Protein AF-A0A1Z5TMV4-F1 (afdb_monomer_lite)

Secondary structure (DSSP, 8-state):
-PPPPPP--EEEEE---TTTHHHHHHHHHHTTTT---STT---S-------EEEE---TT---SSS-TTS-EEEES--SSSSPPEEEEEPP--

pLDDT: mean 80.44, std 13.79, range [39.59, 96.25]

Foldseek 3Di:
DDDDPDPWDKDKDWFADPVCVVVVLVVCQVVVPQFDPDDPGTGSHDDDDKDKDWDAADPPADFPDDDHRDIDIDGRHDRHPDTDMDMGTDPDD

Structure (mmCIF, N/CA/C/O backbone):
data_AF-A0A1Z5TMV4-F1
#
_entry.id   AF-A0A1Z5TMV4-F1
#
loop_
_atom_site.group_PDB
_atom_site.id
_atom_site.type_symbol
_atom_site.label_atom_id
_atom_site.label_alt_id
_atom_site.label_comp_id
_atom_site.label_asym_id
_atom_site.label_entity_id
_atom_site.label_seq_id
_atom_site.pdbx_PDB_ins_code
_atom_site.Cartn_x
_atom_site.Cartn_y
_atom_site.Cartn_z
_atom_site.occupancy
_atom_site.B_iso_or_equiv
_atom_site.auth_seq_id
_atom_site.auth_comp_id
_atom_site.auth_asym_id
_atom_site.auth_atom_id
_atom_site.pdbx_PDB_model_num
ATOM 1 N N . MET A 1 1 ? -25.873 -5.840 31.453 1.00 39.59 1 MET A N 1
ATOM 2 C CA . MET A 1 1 ? -25.139 -4.795 30.708 1.00 39.59 1 MET A CA 1
ATOM 3 C C . MET A 1 1 ? -24.928 -5.309 29.299 1.00 39.59 1 MET A C 1
ATOM 5 O O . MET A 1 1 ? -24.366 -6.386 29.158 1.00 39.59 1 MET A O 1
ATOM 9 N N . ALA A 1 2 ? -25.452 -4.619 28.287 1.00 43.59 2 ALA A N 1
ATOM 10 C CA . ALA A 1 2 ? -25.165 -4.965 26.900 1.00 43.59 2 ALA A CA 1
ATOM 11 C C . ALA A 1 2 ? -23.690 -4.642 26.634 1.00 43.59 2 ALA A C 1
ATOM 13 O O . ALA A 1 2 ? -23.272 -3.503 26.835 1.00 43.59 2 ALA A O 1
ATOM 14 N N . MET A 1 3 ? -22.902 -5.646 26.249 1.00 44.19 3 MET A N 1
ATOM 15 C CA . MET A 1 3 ? -21.584 -5.407 25.666 1.00 44.19 3 MET A CA 1
ATOM 16 C C . MET A 1 3 ? -21.799 -4.515 24.445 1.00 44.19 3 MET A C 1
ATOM 18 O O . MET A 1 3 ? -22.533 -4.900 23.534 1.00 44.19 3 MET A O 1
ATOM 22 N N . ALA A 1 4 ? -21.206 -3.322 24.442 1.00 55.19 4 ALA A N 1
ATOM 23 C CA . ALA A 1 4 ? -21.098 -2.545 23.220 1.00 55.19 4 ALA A CA 1
ATOM 24 C C . ALA A 1 4 ? -20.428 -3.449 22.178 1.00 55.19 4 ALA A C 1
ATOM 26 O O . ALA A 1 4 ? -19.365 -4.013 22.448 1.00 55.19 4 ALA A O 1
ATOM 27 N N . SER A 1 5 ? -21.066 -3.646 21.023 1.00 58.09 5 SER A N 1
ATOM 28 C CA . SER A 1 5 ? -20.401 -4.298 19.902 1.00 58.09 5 SER A CA 1
ATOM 29 C C . SER A 1 5 ? -19.141 -3.493 19.621 1.00 58.09 5 SER A C 1
ATOM 31 O O . SER A 1 5 ? -19.245 -2.307 19.303 1.00 58.09 5 SER A O 1
ATOM 33 N N . GLN A 1 6 ? -17.964 -4.097 19.777 1.00 64.19 6 GLN A N 1
ATOM 34 C CA . GLN A 1 6 ? -16.752 -3.453 19.296 1.00 64.19 6 GLN A CA 1
ATOM 35 C C . GLN A 1 6 ? -16.956 -3.138 17.816 1.00 64.19 6 GLN A C 1
ATOM 37 O O . GLN A 1 6 ? -17.323 -4.029 17.045 1.00 64.19 6 GLN A O 1
ATOM 42 N N . GLU A 1 7 ? -16.785 -1.875 17.425 1.00 73.06 7 GLU A N 1
ATOM 43 C CA . GLU A 1 7 ? -16.859 -1.521 16.013 1.00 73.06 7 GLU A CA 1
ATOM 44 C C . GLU A 1 7 ? -15.817 -2.337 15.255 1.00 73.06 7 GLU A C 1
ATOM 46 O O . GLU A 1 7 ? -14.627 -2.323 15.582 1.00 73.06 7 GLU A O 1
ATOM 51 N N . GLN A 1 8 ? -16.274 -3.080 14.251 1.00 83.69 8 GLN A N 1
ATOM 52 C CA . GLN A 1 8 ? -15.395 -3.915 13.456 1.00 83.69 8 GLN A CA 1
ATOM 53 C C . GLN A 1 8 ? -14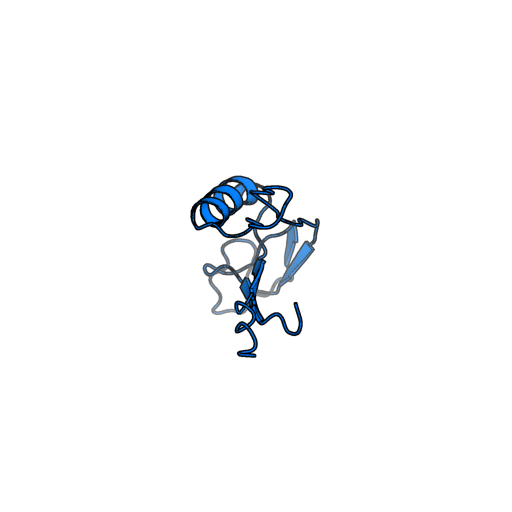.428 -3.024 12.672 1.00 83.69 8 GLN A C 1
ATOM 55 O O . GLN A 1 8 ? -14.824 -2.344 11.728 1.00 83.69 8 GLN A O 1
ATOM 60 N N . ARG A 1 9 ? -13.144 -3.062 13.035 1.00 86.75 9 ARG A N 1
ATOM 61 C CA . ARG A 1 9 ? -12.087 -2.333 12.327 1.00 86.75 9 ARG A CA 1
ATOM 62 C C . ARG A 1 9 ? -11.377 -3.227 11.319 1.00 86.75 9 ARG A C 1
ATOM 64 O O . ARG A 1 9 ? -11.310 -4.449 11.480 1.00 86.75 9 ARG A O 1
ATOM 71 N N . TYR A 1 10 ? -10.818 -2.584 10.301 1.00 92.25 10 TYR A N 1
ATOM 72 C CA . TYR A 1 10 ? -9.992 -3.211 9.279 1.00 92.25 10 TYR A CA 1
ATOM 73 C C . TYR A 1 10 ? -8.712 -2.406 9.071 1.00 92.25 10 TYR A C 1
ATOM 75 O O . TYR A 1 10 ? -8.696 -1.187 9.252 1.00 92.25 10 TYR A O 1
ATOM 83 N N . LYS A 1 11 ? -7.646 -3.087 8.655 1.00 93.06 11 LYS A N 1
ATOM 84 C CA . LYS A 1 11 ? -6.405 -2.464 8.204 1.00 93.06 11 LYS A CA 1
ATOM 85 C C . LYS A 1 11 ? -6.274 -2.642 6.698 1.00 93.06 11 LYS A C 1
ATOM 87 O O . LYS A 1 11 ? -6.163 -3.768 6.221 1.00 93.06 11 LYS A O 1
ATOM 92 N N . LEU A 1 12 ? -6.264 -1.522 5.983 1.00 94.06 12 LEU A N 1
ATOM 93 C CA . LEU A 1 12 ? -5.935 -1.464 4.564 1.00 94.06 12 LEU A CA 1
ATOM 94 C C . LEU A 1 12 ? -4.414 -1.380 4.405 1.00 94.06 12 LEU A C 1
ATOM 96 O O . LEU A 1 12 ? -3.776 -0.481 4.958 1.00 94.06 12 LEU A O 1
ATOM 100 N N . ILE A 1 13 ? -3.842 -2.306 3.645 1.00 92.81 13 ILE A N 1
ATOM 101 C CA . ILE A 1 13 ? -2.435 -2.299 3.244 1.00 92.81 13 ILE A CA 1
ATOM 102 C C . ILE A 1 13 ? -2.402 -2.279 1.723 1.00 92.81 13 ILE A C 1
ATOM 104 O O . ILE A 1 13 ? -3.104 -3.049 1.083 1.00 92.81 13 ILE A O 1
ATOM 108 N N . PHE A 1 14 ? -1.607 -1.389 1.141 1.00 89.00 14 PHE A N 1
ATOM 109 C CA . PHE A 1 14 ? -1.453 -1.290 -0.306 1.00 89.00 14 PHE A CA 1
ATOM 110 C C . PHE A 1 14 ? -0.020 -0.912 -0.661 1.00 89.00 14 PHE A C 1
ATOM 112 O O . PHE A 1 14 ? 0.707 -0.314 0.141 1.00 89.00 14 PHE A O 1
ATOM 119 N N . THR A 1 15 ? 0.372 -1.232 -1.889 1.00 85.31 15 THR A N 1
ATOM 120 C CA . THR A 1 15 ? 1.662 -0.840 -2.463 1.00 85.31 15 THR A CA 1
ATOM 121 C C . THR A 1 15 ? 1.439 0.040 -3.681 1.00 85.31 15 THR A C 1
ATOM 123 O O . THR A 1 15 ? 0.554 -0.233 -4.486 1.00 85.31 15 THR A O 1
ATOM 126 N N . THR A 1 16 ? 2.233 1.097 -3.830 1.00 82.38 16 THR A N 1
ATOM 127 C CA . THR A 1 16 ? 2.109 2.034 -4.950 1.00 82.38 16 THR A CA 1
ATOM 128 C C . THR A 1 16 ? 3.441 2.712 -5.254 1.00 82.38 16 THR A C 1
ATOM 130 O O . THR A 1 16 ? 4.197 2.987 -4.309 1.00 82.38 16 THR A O 1
ATOM 133 N N . PRO A 1 17 ? 3.713 3.065 -6.529 1.00 80.19 17 PRO A N 1
ATOM 134 C CA . PRO A 1 17 ? 4.851 3.899 -6.877 1.00 80.19 17 PRO A CA 1
ATOM 135 C C . PRO A 1 17 ? 4.888 5.176 -6.026 1.00 80.19 17 PRO A C 1
ATOM 137 O O . PRO A 1 17 ? 3.823 5.737 -5.725 1.00 80.19 17 PRO A O 1
ATOM 140 N N . PRO A 1 18 ? 6.082 5.670 -5.641 1.00 82.44 18 PRO A N 1
ATOM 141 C CA . PRO A 1 18 ? 6.209 6.847 -4.784 1.00 82.44 18 PRO A CA 1
ATOM 142 C C . PRO A 1 18 ? 5.486 8.085 -5.327 1.00 82.44 18 PRO A C 1
ATOM 144 O O . PRO A 1 18 ? 4.970 8.877 -4.544 1.00 82.44 18 PRO A O 1
ATOM 147 N N . GLN A 1 19 ? 5.421 8.224 -6.653 1.00 84.44 19 GLN A N 1
ATOM 148 C CA . GLN A 1 19 ? 4.808 9.356 -7.349 1.00 84.44 19 GLN A CA 1
ATOM 149 C C . GLN A 1 19 ? 3.292 9.429 -7.119 1.00 84.44 19 GLN A C 1
ATOM 151 O O . GLN A 1 19 ? 2.743 10.521 -7.016 1.00 84.44 19 GLN A O 1
ATOM 156 N N . ASN A 1 20 ? 2.628 8.278 -6.980 1.00 86.00 20 ASN A N 1
ATOM 157 C CA . ASN A 1 20 ? 1.173 8.193 -6.811 1.00 86.00 20 ASN A CA 1
ATOM 158 C C . ASN A 1 20 ? 0.745 8.225 -5.335 1.00 86.00 20 ASN A C 1
ATOM 160 O O . ASN A 1 20 ? -0.432 8.419 -5.027 1.00 86.00 20 ASN A O 1
ATOM 164 N N . LEU A 1 21 ? 1.693 8.030 -4.408 1.00 88.25 21 LEU A N 1
ATOM 165 C CA . LEU A 1 21 ? 1.420 7.927 -2.975 1.00 88.25 21 LEU A CA 1
ATOM 166 C C . LEU A 1 21 ? 0.642 9.131 -2.404 1.00 88.25 21 LEU A C 1
ATOM 168 O O . LEU A 1 21 ? -0.294 8.880 -1.642 1.00 88.25 21 LEU A O 1
ATOM 172 N N . PRO A 1 22 ? 0.965 10.403 -2.731 1.00 93.00 22 PRO A N 1
ATOM 173 C CA . PRO A 1 22 ? 0.218 11.545 -2.202 1.00 93.00 22 PRO A CA 1
ATOM 174 C C . PRO A 1 22 ? -1.259 11.513 -2.608 1.00 93.00 22 PRO A C 1
ATOM 176 O O . PRO A 1 22 ? -2.131 11.603 -1.749 1.00 93.00 22 PRO A O 1
ATOM 179 N N . THR A 1 23 ? -1.542 11.289 -3.895 1.00 92.81 23 THR A N 1
ATOM 180 C CA . THR A 1 23 ? -2.906 11.247 -4.440 1.00 92.81 23 THR A CA 1
ATOM 181 C C . THR A 1 23 ? -3.739 10.133 -3.813 1.00 92.81 23 THR A C 1
ATOM 183 O O . THR A 1 23 ? -4.889 10.355 -3.436 1.00 92.81 23 THR A O 1
ATOM 186 N N . ILE A 1 24 ? -3.154 8.942 -3.649 1.00 92.00 24 ILE A N 1
ATOM 187 C CA . ILE A 1 24 ? -3.850 7.801 -3.042 1.00 92.00 24 ILE A CA 1
ATOM 188 C C . ILE A 1 24 ? -4.154 8.072 -1.566 1.00 92.00 24 ILE A C 1
ATOM 190 O O . ILE A 1 24 ? -5.267 7.803 -1.122 1.00 92.00 24 ILE A O 1
ATOM 194 N N . LYS A 1 25 ? -3.210 8.646 -0.805 1.00 94.50 25 LYS A N 1
ATOM 195 C CA . LYS A 1 25 ? -3.443 9.007 0.603 1.00 94.50 25 LYS A CA 1
ATOM 196 C C . LYS A 1 25 ? -4.608 9.978 0.752 1.00 94.50 25 LYS A C 1
ATOM 198 O O . LYS A 1 25 ? -5.506 9.709 1.541 1.00 94.50 25 LYS A O 1
ATOM 203 N N . THR A 1 26 ? -4.629 11.047 -0.045 1.00 96.25 26 THR A N 1
ATOM 204 C CA . THR A 1 26 ? -5.733 12.015 -0.041 1.00 96.25 26 THR A CA 1
ATOM 205 C C . THR A 1 26 ? -7.076 11.335 -0.307 1.00 96.25 26 THR A C 1
ATOM 207 O O . THR A 1 26 ? -8.034 11.571 0.426 1.00 96.25 26 THR A O 1
ATOM 210 N N . ALA A 1 27 ? -7.144 10.449 -1.306 1.00 95.56 27 ALA A N 1
ATOM 211 C CA . ALA A 1 27 ? -8.368 9.714 -1.618 1.00 95.56 27 ALA A CA 1
ATOM 212 C C . ALA A 1 27 ? -8.808 8.795 -0.466 1.00 95.56 27 ALA A C 1
ATOM 214 O O . ALA A 1 27 ? -9.981 8.791 -0.104 1.00 95.56 27 ALA A O 1
ATOM 215 N N . VAL A 1 28 ? -7.876 8.056 0.146 1.00 94.94 28 VAL A N 1
ATOM 216 C CA . VAL A 1 28 ? -8.165 7.171 1.285 1.00 94.94 28 VAL A CA 1
ATOM 217 C C . VAL A 1 28 ? -8.682 7.974 2.480 1.00 94.94 28 VAL A C 1
ATOM 219 O O . VAL A 1 28 ? -9.701 7.607 3.060 1.00 94.94 28 VAL A O 1
ATOM 222 N N . PHE A 1 29 ? -8.046 9.092 2.826 1.00 95.62 29 PHE A N 1
ATOM 223 C CA . PHE A 1 29 ? -8.462 9.907 3.970 1.00 95.62 29 PHE A CA 1
ATOM 224 C C . PHE A 1 29 ? -9.806 10.603 3.761 1.00 95.62 29 PHE A C 1
ATOM 226 O O . PHE A 1 29 ? -10.586 10.708 4.705 1.00 95.62 29 PHE A O 1
ATOM 233 N N . ALA A 1 30 ? -10.138 10.986 2.524 1.00 95.88 30 ALA A N 1
ATOM 234 C CA . ALA A 1 30 ? -11.449 11.542 2.193 1.00 95.88 30 ALA A CA 1
ATOM 235 C C . ALA A 1 30 ? -12.613 10.571 2.487 1.00 95.88 30 ALA A C 1
ATOM 237 O O . ALA A 1 30 ? -13.743 11.013 2.680 1.00 95.88 30 ALA A O 1
ATOM 238 N N . THR A 1 31 ? -12.350 9.259 2.571 1.00 94.12 31 THR A N 1
ATOM 239 C CA . THR A 1 31 ? -13.354 8.254 2.978 1.00 94.12 31 THR A CA 1
ATOM 240 C C . THR A 1 31 ? -13.580 8.180 4.494 1.00 94.12 31 THR A C 1
ATOM 242 O O . THR A 1 31 ? -14.462 7.456 4.948 1.00 94.12 31 THR A O 1
ATOM 245 N N . GLY A 1 32 ? -12.773 8.892 5.288 1.00 91.50 32 GLY A N 1
ATOM 246 C CA . GLY A 1 32 ? -12.753 8.814 6.752 1.00 91.50 32 GLY A CA 1
ATOM 247 C C . GLY A 1 32 ? -11.756 7.792 7.312 1.00 91.50 32 GLY A C 1
ATOM 248 O O . GLY A 1 32 ? -11.475 7.810 8.514 1.00 91.50 32 GLY A O 1
ATOM 249 N N . ALA A 1 33 ? -11.166 6.935 6.471 1.00 92.50 33 ALA A N 1
ATOM 250 C CA . ALA A 1 33 ? -10.107 6.022 6.893 1.00 92.50 33 ALA A CA 1
ATOM 251 C C . ALA A 1 33 ? -8.905 6.787 7.479 1.00 92.50 33 ALA A C 1
ATOM 253 O O . ALA A 1 33 ? -8.581 7.893 7.054 1.00 92.50 33 ALA A O 1
ATOM 254 N N . GLY A 1 34 ? -8.233 6.203 8.474 1.00 90.88 34 GLY A N 1
ATOM 255 C CA . GLY A 1 34 ? -7.142 6.881 9.186 1.00 90.88 34 GLY A CA 1
ATOM 256 C C . GLY A 1 34 ? -7.611 7.928 10.203 1.00 90.88 34 GLY A C 1
ATOM 257 O O . GLY A 1 34 ? -6.779 8.642 10.757 1.00 90.88 34 GLY A O 1
ATOM 258 N N . SER A 1 35 ? -8.913 8.012 10.480 1.00 90.56 35 SER A N 1
ATOM 259 C CA . SER A 1 35 ? -9.447 8.812 11.585 1.00 90.56 35 SER A CA 1
ATOM 260 C C . SER A 1 35 ? -9.637 7.951 12.831 1.00 90.56 35 SER A C 1
ATOM 262 O O . SER A 1 35 ? -10.207 6.861 12.761 1.00 90.56 35 SER A O 1
ATOM 264 N N . TYR A 1 36 ? -9.181 8.443 13.982 1.00 82.12 36 TYR A N 1
ATOM 265 C CA . TYR A 1 36 ? -9.435 7.823 15.280 1.00 82.12 36 TYR A CA 1
ATOM 266 C C . TYR A 1 36 ? -10.357 8.731 16.111 1.00 82.12 36 TYR A C 1
ATOM 268 O O . TYR A 1 36 ? -9.909 9.786 16.563 1.00 82.12 36 TYR A O 1
ATOM 276 N N . PRO A 1 37 ? -11.625 8.340 16.352 1.00 69.88 37 PRO A N 1
ATOM 277 C CA . PRO A 1 37 ? -12.623 9.193 17.008 1.00 69.88 37 PRO A CA 1
ATOM 278 C C . PRO A 1 37 ? -12.446 9.327 18.534 1.00 69.88 37 PRO A C 1
ATOM 280 O O . PRO A 1 37 ? -13.300 9.902 19.204 1.00 69.88 37 PRO A O 1
ATOM 283 N N . GLY A 1 38 ? -11.369 8.784 19.113 1.00 72.75 38 GLY A N 1
ATOM 284 C CA . GLY A 1 38 ? -11.103 8.888 20.549 1.00 72.75 38 GLY A CA 1
ATOM 285 C C . GLY A 1 38 ? -10.569 10.261 20.990 1.00 72.75 38 GLY A C 1
ATOM 286 O O . GLY A 1 38 ? -10.322 11.138 20.155 1.00 72.75 38 GLY A O 1
ATOM 287 N N . PRO A 1 39 ? -10.356 10.455 22.308 1.00 63.78 39 PRO A N 1
ATOM 288 C CA . PRO A 1 39 ? -9.809 11.691 22.866 1.00 63.78 39 PRO A CA 1
ATOM 289 C C . PRO A 1 39 ? -8.407 11.931 22.291 1.00 63.78 39 PRO A C 1
ATOM 291 O O . PRO A 1 39 ? -7.442 11.279 22.675 1.00 63.78 39 PRO A O 1
ATOM 294 N N . GLY A 1 40 ? -8.318 12.810 21.297 1.00 72.94 40 GLY A N 1
ATOM 295 C CA . GLY A 1 40 ? -7.100 13.052 20.523 1.00 72.94 40 GLY A CA 1
ATOM 296 C C . GLY A 1 40 ? -7.379 13.575 19.117 1.00 72.94 40 GLY A C 1
ATOM 297 O O . GLY A 1 40 ? -6.597 14.372 18.615 1.00 72.94 40 GLY A O 1
ATOM 298 N N . GLY A 1 41 ? -8.507 13.189 18.503 1.00 84.44 41 GLY A N 1
ATOM 299 C CA . GLY A 1 41 ? -8.944 13.761 17.221 1.00 84.44 41 GLY A CA 1
ATOM 300 C C . GLY A 1 41 ? -7.961 13.547 16.064 1.00 84.44 41 GLY A C 1
ATOM 301 O O . GLY A 1 41 ? -7.880 14.380 15.164 1.00 84.44 41 GLY A O 1
ATOM 302 N N . TYR A 1 42 ? -7.188 12.457 16.095 1.00 88.94 42 TYR A N 1
ATOM 303 C CA . TYR A 1 42 ? -6.230 12.149 15.038 1.00 88.94 42 TYR A CA 1
ATOM 304 C C . TYR A 1 42 ? -6.958 11.860 13.726 1.00 88.94 42 TYR A C 1
ATOM 306 O O . TYR A 1 42 ? -7.877 11.040 13.673 1.00 88.94 42 TYR A O 1
ATOM 314 N N . THR A 1 43 ? -6.496 12.511 12.668 1.00 92.38 43 THR A N 1
ATOM 315 C CA . THR A 1 43 ? -6.949 12.326 11.291 1.00 92.38 43 THR A CA 1
ATOM 316 C C . THR A 1 43 ? -5.744 12.011 10.414 1.00 92.38 43 THR A C 1
ATOM 318 O O . THR A 1 43 ? -4.601 12.230 10.820 1.00 92.38 43 THR A O 1
ATOM 321 N N . GLU A 1 44 ? -5.995 11.442 9.235 1.00 93.81 44 GLU A N 1
ATOM 322 C CA . GLU A 1 44 ? -4.949 11.149 8.245 1.00 93.81 44 GLU A CA 1
ATOM 323 C C . GLU A 1 44 ? -3.837 10.205 8.758 1.00 93.81 44 GLU A C 1
ATOM 325 O O . GLU A 1 44 ? -2.685 10.240 8.311 1.00 93.81 44 GLU A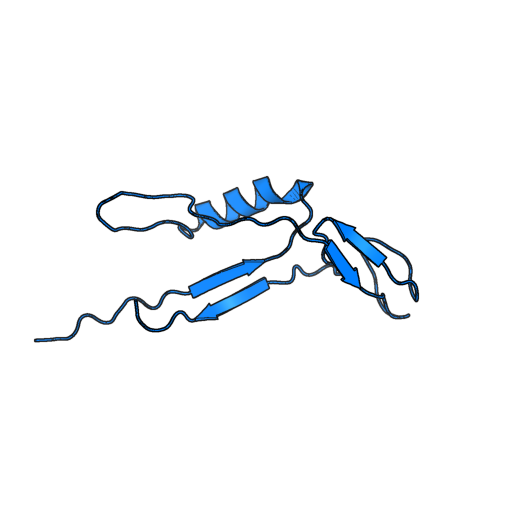 O 1
ATOM 330 N N . VAL A 1 45 ? -4.173 9.310 9.697 1.00 93.75 45 VAL A N 1
ATOM 331 C CA . VAL A 1 45 ? -3.229 8.339 10.260 1.00 93.75 45 VAL A CA 1
ATOM 332 C C . VAL A 1 45 ? -2.903 7.268 9.221 1.00 93.75 45 VAL A C 1
ATOM 334 O O . VAL A 1 45 ? -3.750 6.470 8.816 1.00 93.75 45 VAL A O 1
ATOM 337 N N . CYS A 1 46 ? -1.635 7.212 8.818 1.00 94.00 46 CYS A N 1
ATOM 338 C CA . CYS A 1 46 ? -1.111 6.213 7.895 1.00 94.00 46 CYS A CA 1
ATOM 339 C C . CYS A 1 46 ? 0.353 5.912 8.220 1.00 94.00 46 CYS A C 1
ATOM 341 O O . CYS A 1 46 ? 1.161 6.821 8.408 1.00 94.00 46 CYS A O 1
ATOM 343 N N . PHE A 1 47 ? 0.711 4.629 8.221 1.00 93.69 47 PHE A N 1
ATOM 344 C CA . PHE A 1 47 ? 2.104 4.196 8.251 1.00 93.69 47 PHE A CA 1
ATOM 345 C C . PHE A 1 47 ? 2.603 3.947 6.825 1.00 93.69 47 PHE A C 1
ATOM 347 O O . PHE A 1 47 ? 1.903 3.355 6.006 1.00 93.69 47 PHE A O 1
ATOM 354 N N . THR A 1 48 ? 3.815 4.395 6.505 1.00 91.56 48 THR A N 1
ATOM 355 C CA . THR A 1 48 ? 4.421 4.220 5.178 1.00 91.56 48 THR A CA 1
ATOM 356 C C . THR A 1 48 ? 5.853 3.731 5.329 1.00 91.56 48 THR A C 1
ATOM 358 O O . THR A 1 48 ? 6.628 4.330 6.067 1.00 91.56 48 THR A O 1
ATOM 361 N N . MET A 1 49 ? 6.221 2.693 4.579 1.00 88.94 49 MET A N 1
ATOM 362 C CA . MET A 1 49 ? 7.568 2.120 4.579 1.00 88.94 49 MET A CA 1
ATOM 363 C C . MET A 1 49 ? 8.129 2.048 3.147 1.00 88.94 49 MET A C 1
ATOM 365 O O . MET A 1 49 ? 7.377 1.720 2.225 1.00 88.94 49 MET A O 1
ATOM 369 N N . PRO A 1 50 ? 9.418 2.373 2.913 1.00 82.88 50 PRO A N 1
ATOM 370 C CA . PRO A 1 50 ? 10.078 2.069 1.647 1.00 82.88 50 PRO A CA 1
ATOM 371 C C . PRO A 1 50 ? 10.219 0.559 1.432 1.00 82.88 50 PRO A C 1
ATOM 373 O O . PRO A 1 50 ? 10.496 -0.177 2.371 1.00 82.88 50 PRO A O 1
ATOM 376 N N . GLY A 1 51 ? 10.080 0.112 0.185 1.00 80.25 51 GLY A N 1
ATOM 377 C CA . GLY A 1 51 ? 10.288 -1.279 -0.205 1.00 80.25 51 GLY A CA 1
ATOM 378 C C . GLY A 1 51 ? 10.528 -1.414 -1.707 1.00 80.25 51 GLY A C 1
ATOM 379 O O . GLY A 1 51 ? 10.213 -0.501 -2.479 1.00 80.25 51 GLY A O 1
ATOM 380 N N . VAL A 1 52 ? 11.094 -2.552 -2.102 1.00 80.69 52 VAL A N 1
ATOM 381 C CA . VAL A 1 52 ? 11.291 -2.947 -3.501 1.00 80.69 52 VAL A CA 1
ATOM 382 C C . VAL A 1 52 ? 10.333 -4.095 -3.794 1.00 80.69 52 VAL A C 1
ATOM 384 O O . VAL A 1 52 ? 10.309 -5.083 -3.063 1.00 80.69 52 VAL A O 1
ATOM 387 N N . GLY A 1 53 ? 9.509 -3.931 -4.827 1.00 80.06 53 GLY A N 1
ATOM 388 C CA . GLY A 1 53 ? 8.692 -5.009 -5.370 1.00 80.06 53 GLY A CA 1
ATOM 389 C C . GLY A 1 53 ? 9.493 -5.770 -6.418 1.00 80.06 53 GLY A C 1
ATOM 390 O O . GLY A 1 53 ? 10.196 -5.149 -7.212 1.00 80.06 53 GLY A O 1
ATOM 391 N N . GLN A 1 54 ? 9.377 -7.096 -6.427 1.00 82.75 54 GLN A N 1
ATOM 392 C CA . GLN A 1 54 ? 10.008 -7.954 -7.424 1.00 82.75 54 GLN A CA 1
ATOM 393 C C . GLN A 1 54 ? 8.940 -8.775 -8.137 1.00 82.75 54 GLN A C 1
ATOM 395 O O . GLN A 1 54 ? 8.076 -9.374 -7.494 1.00 82.75 54 GLN A O 1
ATOM 400 N N . PHE A 1 55 ? 9.026 -8.853 -9.460 1.00 83.06 55 PHE A N 1
ATOM 401 C CA . PHE A 1 55 ? 8.150 -9.707 -10.252 1.00 83.06 55 PHE A CA 1
ATOM 402 C C . PHE A 1 55 ? 8.830 -10.187 -11.529 1.00 83.06 55 PHE A C 1
ATOM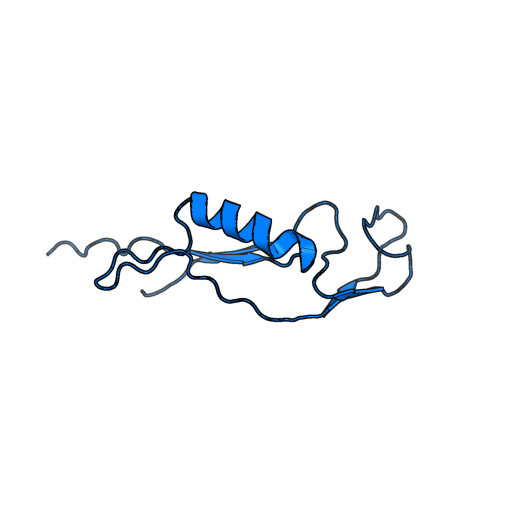 404 O O . PHE A 1 55 ? 9.857 -9.667 -11.950 1.00 83.06 55 PHE A O 1
ATOM 411 N N . ARG A 1 56 ? 8.239 -11.198 -12.164 1.00 86.81 56 ARG A N 1
ATOM 412 C CA . ARG A 1 56 ? 8.643 -11.672 -13.488 1.00 86.81 56 ARG A CA 1
ATOM 413 C C . ARG A 1 56 ? 7.394 -11.803 -14.352 1.00 86.81 56 ARG A C 1
ATOM 415 O O . ARG A 1 56 ? 6.621 -12.733 -14.114 1.00 86.81 56 ARG A O 1
ATOM 422 N N . PRO A 1 57 ? 7.150 -10.900 -15.318 1.00 85.81 57 PRO A N 1
ATOM 423 C CA . PRO A 1 57 ? 5.950 -10.975 -16.136 1.00 85.81 57 PRO A CA 1
ATOM 424 C C . PRO A 1 57 ? 5.977 -12.243 -16.992 1.00 85.81 57 PRO A C 1
ATOM 426 O O . PRO A 1 57 ? 6.971 -12.537 -17.657 1.00 85.81 57 PRO A O 1
ATOM 429 N N . GLY A 1 58 ? 4.882 -13.002 -16.985 1.00 86.19 58 GLY A N 1
ATOM 430 C CA . GLY A 1 58 ? 4.710 -14.139 -17.888 1.00 86.19 58 GLY A CA 1
ATOM 431 C C . GLY A 1 58 ? 4.496 -13.700 -19.341 1.00 86.19 58 GLY A C 1
ATOM 432 O O . GLY A 1 58 ? 4.262 -12.528 -19.634 1.00 86.19 58 GLY A O 1
ATOM 433 N N . ASN A 1 59 ? 4.506 -14.652 -20.273 1.00 85.69 59 ASN A N 1
ATOM 434 C CA . ASN A 1 59 ? 4.372 -14.365 -21.710 1.00 85.69 59 ASN A CA 1
ATOM 435 C C . ASN A 1 59 ? 3.037 -13.690 -22.088 1.00 85.69 59 ASN A C 1
ATOM 437 O O . ASN A 1 59 ? 2.976 -12.928 -23.056 1.00 85.69 59 ASN A O 1
ATOM 441 N N . SER A 1 60 ? 1.978 -13.936 -21.317 1.00 86.19 60 SER A N 1
ATOM 442 C CA . SER A 1 60 ? 0.650 -13.334 -21.490 1.00 86.19 60 SER A CA 1
ATOM 443 C C . SER A 1 60 ? 0.429 -12.057 -20.672 1.00 86.19 60 SER A C 1
ATOM 445 O O . SER A 1 60 ? -0.627 -11.447 -20.804 1.00 86.19 60 SER A O 1
ATOM 447 N N . ALA A 1 61 ? 1.387 -11.635 -19.840 1.00 81.38 61 ALA A N 1
ATOM 448 C CA . ALA A 1 61 ? 1.224 -10.448 -19.005 1.00 81.38 61 ALA A CA 1
ATOM 449 C C . ALA A 1 61 ? 1.226 -9.160 -19.847 1.00 81.38 61 ALA A C 1
ATOM 451 O O . ALA A 1 61 ? 1.899 -9.087 -20.873 1.00 81.38 61 ALA A O 1
ATOM 452 N N . ASN A 1 62 ? 0.527 -8.124 -19.395 1.00 75.25 62 ASN A N 1
ATOM 453 C CA . ASN A 1 62 ? 0.633 -6.773 -19.944 1.00 75.25 62 ASN A CA 1
ATOM 454 C C . ASN A 1 62 ? 1.185 -5.844 -18.850 1.00 75.25 62 ASN A C 1
ATOM 456 O O . ASN A 1 62 ? 0.407 -5.167 -18.181 1.00 75.25 62 ASN A O 1
ATOM 460 N N . PRO A 1 63 ? 2.496 -5.911 -18.548 1.00 74.56 63 PRO A N 1
ATOM 461 C CA . PRO A 1 63 ? 3.046 -5.166 -17.428 1.00 74.56 63 PRO A CA 1
ATOM 462 C C . PRO A 1 63 ? 3.066 -3.667 -17.743 1.00 74.56 63 PRO A C 1
ATOM 464 O O . PRO A 1 63 ? 3.481 -3.260 -18.826 1.00 74.56 63 PRO A O 1
ATOM 467 N N . ALA A 1 64 ? 2.680 -2.840 -16.771 1.00 71.38 64 ALA A N 1
ATOM 468 C CA . ALA A 1 64 ? 2.817 -1.387 -16.894 1.00 71.38 64 ALA A CA 1
ATOM 469 C C . ALA A 1 64 ? 4.295 -0.942 -16.869 1.00 71.38 64 ALA A C 1
ATOM 471 O O . ALA A 1 64 ? 4.636 0.129 -17.368 1.00 71.38 64 ALA A O 1
ATOM 472 N N . VAL A 1 65 ? 5.173 -1.766 -16.280 1.00 74.56 65 VAL A N 1
ATOM 473 C CA . VAL A 1 65 ? 6.623 -1.553 -16.177 1.00 74.56 65 VAL A CA 1
ATOM 474 C C . VAL A 1 65 ? 7.355 -2.888 -16.355 1.00 74.56 65 VAL A C 1
ATOM 476 O O . VAL A 1 65 ? 6.965 -3.882 -15.746 1.00 74.56 65 VAL A O 1
ATOM 479 N N . GLY A 1 66 ? 8.442 -2.897 -17.129 1.00 78.44 66 GLY A N 1
ATOM 480 C CA . GLY A 1 66 ? 9.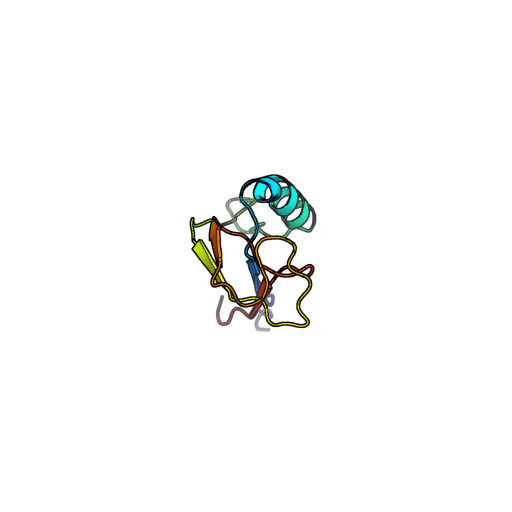332 -4.054 -17.293 1.00 78.44 66 GLY A CA 1
ATOM 481 C C . GLY A 1 66 ? 9.046 -4.932 -18.516 1.00 78.44 66 GLY A C 1
ATOM 482 O O . GLY A 1 66 ? 8.155 -4.647 -19.317 1.00 78.44 66 GLY A O 1
ATOM 483 N N . GLU A 1 67 ? 9.830 -6.001 -18.675 1.00 81.50 67 GLU A N 1
ATOM 484 C CA . GLU A 1 67 ? 9.822 -6.869 -19.861 1.00 81.50 67 GLU A CA 1
ATOM 485 C C . GLU A 1 67 ? 9.355 -8.303 -19.551 1.00 81.50 67 GLU A C 1
ATOM 487 O O . GLU A 1 67 ? 9.656 -8.891 -18.510 1.00 81.50 67 GLU A O 1
ATOM 492 N N . LYS A 1 68 ? 8.632 -8.916 -20.498 1.00 87.44 68 LYS A N 1
ATOM 493 C CA . LYS A 1 68 ? 8.177 -10.313 -20.390 1.00 87.44 68 LYS A CA 1
ATOM 494 C C . LYS A 1 68 ? 9.350 -11.277 -20.244 1.00 87.44 68 LYS A C 1
ATOM 496 O O . LYS A 1 68 ? 10.329 -11.197 -20.978 1.00 87.44 68 LYS A O 1
ATOM 501 N N . GLY A 1 69 ? 9.220 -12.225 -19.319 1.00 87.00 69 GLY A N 1
ATOM 502 C CA . GLY A 1 69 ? 10.224 -13.251 -19.038 1.00 87.00 69 GLY A CA 1
ATOM 503 C C . GLY A 1 69 ? 11.429 -12.761 -18.230 1.00 87.00 69 GLY A C 1
ATOM 504 O O . GLY A 1 69 ? 12.228 -13.591 -17.789 1.00 87.00 69 GLY A O 1
ATOM 505 N N . LYS A 1 70 ? 11.547 -11.454 -17.975 1.00 87.75 70 LYS A N 1
ATOM 506 C CA . LYS A 1 70 ? 12.653 -10.851 -17.233 1.00 87.75 70 LYS A CA 1
ATOM 507 C C . LYS A 1 70 ? 12.267 -10.605 -15.780 1.00 87.75 70 LYS A C 1
ATOM 509 O O . LYS A 1 70 ? 11.115 -10.312 -15.471 1.00 87.75 70 LYS A O 1
ATOM 514 N N . LEU A 1 71 ? 13.224 -10.803 -14.875 1.00 87.56 71 LEU A N 1
ATOM 515 C CA . LEU A 1 71 ? 13.042 -10.425 -13.478 1.00 87.56 71 LEU A CA 1
ATOM 516 C C . LEU A 1 71 ? 13.179 -8.908 -13.369 1.00 87.56 71 LEU A C 1
ATOM 518 O O . LEU A 1 71 ? 14.199 -8.359 -13.776 1.00 87.56 71 LEU A O 1
ATOM 522 N N . GLU A 1 72 ? 12.159 -8.273 -12.820 1.00 85.69 72 GLU A N 1
ATOM 523 C CA . GLU A 1 72 ? 12.078 -6.832 -12.642 1.00 85.69 72 GLU A CA 1
ATOM 524 C C . GLU A 1 72 ? 12.042 -6.514 -11.150 1.00 85.69 72 GLU A C 1
ATOM 526 O O . GLU A 1 72 ? 11.329 -7.163 -10.376 1.00 85.69 72 GLU A O 1
ATOM 531 N N . GLU A 1 73 ? 12.803 -5.497 -10.761 1.00 81.25 73 GLU A N 1
ATOM 532 C CA . GLU A 1 73 ? 12.798 -4.915 -9.424 1.00 81.25 73 GLU A CA 1
ATOM 533 C C . GLU A 1 73 ? 12.404 -3.447 -9.541 1.00 81.25 73 GLU A C 1
ATOM 535 O O . GLU A 1 73 ? 13.044 -2.670 -10.250 1.00 81.25 73 GLU A O 1
ATOM 540 N N . VAL A 1 74 ? 11.347 -3.047 -8.842 1.00 72.75 74 VAL A N 1
ATOM 541 C CA . VAL A 1 74 ? 10.844 -1.674 -8.906 1.00 72.75 74 VAL A CA 1
ATOM 542 C C . VAL A 1 74 ? 10.656 -1.103 -7.518 1.00 72.75 74 VAL A C 1
ATOM 544 O O . VAL A 1 74 ? 10.071 -1.723 -6.626 1.00 72.75 74 VAL A O 1
ATOM 547 N N . GLY A 1 75 ? 11.110 0.139 -7.352 1.00 61.28 75 GLY A N 1
ATOM 548 C CA . GLY A 1 75 ? 10.855 0.932 -6.159 1.00 61.28 75 GLY A CA 1
ATOM 549 C C . GLY A 1 75 ? 9.354 1.140 -5.986 1.00 61.28 75 GLY A C 1
ATOM 550 O O . GLY A 1 75 ? 8.753 1.974 -6.658 1.00 61.28 75 GLY A O 1
ATOM 551 N N . ARG A 1 76 ? 8.754 0.365 -5.081 1.00 59.75 76 ARG A N 1
ATOM 552 C CA . ARG A 1 76 ? 7.331 0.389 -4.716 1.00 59.75 76 ARG A CA 1
ATOM 553 C C . ARG A 1 76 ? 6.321 0.231 -5.869 1.00 59.75 76 ARG A C 1
ATOM 555 O O . ARG A 1 76 ? 5.172 0.595 -5.672 1.00 59.75 76 ARG A O 1
ATOM 562 N N . SER A 1 77 ? 6.670 -0.298 -7.043 1.00 53.22 77 SER A N 1
ATOM 563 C CA . SER A 1 77 ? 5.657 -0.530 -8.090 1.00 53.22 77 SER A CA 1
ATOM 564 C C . SER A 1 77 ? 5.108 -1.945 -8.027 1.00 53.22 77 SER A C 1
ATOM 566 O O . SER A 1 77 ? 5.867 -2.911 -7.961 1.00 53.22 77 SER A O 1
ATOM 568 N N . HIS A 1 78 ? 3.787 -2.057 -8.114 1.00 56.12 78 HIS A N 1
ATOM 569 C CA . HIS A 1 78 ? 3.151 -3.301 -8.509 1.00 56.12 78 HIS A CA 1
ATOM 570 C C . HIS A 1 78 ? 3.298 -3.473 -10.039 1.00 56.12 78 HIS A C 1
ATOM 572 O O . HIS A 1 78 ? 3.261 -2.468 -10.753 1.00 56.12 78 HIS A O 1
ATOM 578 N N . PRO A 1 79 ? 3.499 -4.698 -10.556 1.00 54.53 79 PRO A N 1
ATOM 579 C CA . PRO A 1 79 ? 3.589 -4.971 -11.996 1.00 54.53 79 PRO A CA 1
ATOM 580 C C . PRO A 1 79 ? 2.303 -4.774 -12.799 1.00 54.53 79 PRO A C 1
ATOM 582 O O . PRO A 1 79 ? 2.375 -4.602 -14.017 1.00 54.53 79 PRO A O 1
ATOM 585 N N . TYR A 1 80 ? 1.142 -4.912 -12.156 1.00 56.53 80 TYR A N 1
ATOM 586 C CA . TYR A 1 80 ? -0.134 -5.111 -12.849 1.00 56.53 80 TYR A CA 1
ATOM 587 C C . TYR A 1 80 ? -0.960 -3.821 -12.965 1.00 56.53 80 TYR A C 1
ATOM 589 O O . TYR A 1 80 ? -0.802 -2.903 -12.163 1.00 56.53 80 TYR A O 1
ATOM 597 N N . GLU A 1 81 ? -1.874 -3.797 -13.944 1.00 56.09 81 GLU A N 1
ATOM 598 C CA . GLU A 1 81 ? -2.935 -2.782 -14.106 1.00 56.09 81 GLU A CA 1
ATOM 599 C C . GLU A 1 81 ? -3.801 -2.631 -12.842 1.00 56.09 81 GLU A C 1
ATOM 601 O O . GLU A 1 81 ? -4.286 -1.539 -12.552 1.00 56.09 81 GLU A O 1
ATOM 606 N N . GLU A 1 82 ? -3.955 -3.704 -12.058 1.00 57.47 82 GLU A N 1
ATOM 607 C CA . GLU A 1 82 ? -4.703 -3.697 -10.802 1.00 57.47 82 GLU A CA 1
ATOM 608 C C . GLU A 1 82 ? -3.774 -3.486 -9.587 1.00 57.47 82 GLU A C 1
ATOM 610 O O . GLU A 1 82 ? -2.772 -4.202 -9.428 1.00 57.47 82 GLU A O 1
ATOM 615 N N . PRO A 1 83 ? -4.076 -2.518 -8.700 1.00 66.12 83 PRO A N 1
ATOM 616 C CA . PRO A 1 83 ? -3.313 -2.310 -7.477 1.00 66.12 83 PRO A CA 1
ATOM 617 C C . PRO A 1 83 ? -3.522 -3.483 -6.514 1.00 66.12 83 PRO A C 1
ATOM 619 O O . PRO A 1 83 ? -4.651 -3.785 -6.136 1.00 66.12 83 PRO A O 1
ATOM 622 N N . ALA A 1 84 ? -2.435 -4.114 -6.062 1.00 75.12 84 ALA A N 1
ATOM 623 C CA . ALA A 1 84 ? -2.521 -5.050 -4.949 1.00 75.12 84 ALA A CA 1
ATOM 624 C C . ALA A 1 84 ? -2.810 -4.299 -3.650 1.00 75.12 84 ALA A C 1
ATOM 626 O O . ALA A 1 84 ? -2.099 -3.361 -3.262 1.00 75.12 84 ALA A O 1
ATOM 627 N N . TYR A 1 85 ? -3.850 -4.757 -2.969 1.00 88.19 85 TYR A N 1
ATOM 628 C CA . TYR A 1 85 ? -4.181 -4.337 -1.626 1.00 88.19 85 TYR A CA 1
ATOM 629 C C . TYR A 1 85 ? -4.666 -5.531 -0.818 1.00 88.19 85 TYR A C 1
ATOM 631 O O . TYR A 1 85 ? -5.199 -6.508 -1.343 1.00 88.19 85 TYR A O 1
ATOM 639 N N . GLU A 1 86 ? -4.494 -5.423 0.486 1.00 89.81 86 GLU A N 1
ATOM 640 C CA . GLU A 1 86 ? -4.915 -6.416 1.452 1.00 89.81 86 GLU A CA 1
ATOM 641 C C . GLU A 1 86 ? -5.761 -5.719 2.511 1.00 89.81 86 GLU A C 1
ATOM 643 O O . GLU A 1 86 ? -5.443 -4.615 2.971 1.00 89.81 86 GLU A O 1
ATOM 648 N N . VAL A 1 87 ? -6.862 -6.363 2.891 1.00 93.12 87 VAL A N 1
ATOM 649 C CA . VAL A 1 87 ? -7.757 -5.880 3.939 1.00 93.12 87 VAL A CA 1
ATOM 650 C C . VAL A 1 87 ? -7.746 -6.898 5.061 1.00 93.12 87 VAL A C 1
ATOM 652 O O . VAL A 1 87 ? -8.289 -7.993 4.939 1.00 93.12 87 VAL A O 1
ATOM 655 N N . TYR A 1 88 ? -7.127 -6.520 6.170 1.00 92.38 88 TYR A N 1
ATOM 656 C CA . TYR A 1 88 ? -7.059 -7.360 7.354 1.00 92.38 88 TYR A CA 1
ATOM 657 C C . TYR A 1 88 ? -8.175 -6.988 8.308 1.00 92.38 88 TYR A C 1
ATOM 659 O O . TYR A 1 88 ? -8.264 -5.837 8.743 1.00 92.38 88 TYR A O 1
ATOM 667 N N . LYS A 1 89 ? -9.005 -7.966 8.668 1.00 91.56 89 LYS A N 1
ATOM 668 C CA . LYS A 1 89 ? -9.906 -7.823 9.807 1.00 91.56 89 LYS A CA 1
ATOM 669 C C . LYS A 1 89 ? -9.065 -7.721 11.073 1.00 91.56 89 LYS A C 1
ATOM 671 O O . LYS A 1 89 ? -8.180 -8.537 11.308 1.00 91.56 89 LYS A O 1
ATOM 676 N N . LEU A 1 90 ? -9.332 -6.694 11.864 1.00 87.31 90 LEU A N 1
ATOM 677 C CA . LEU A 1 90 ? -8.670 -6.498 13.137 1.00 87.31 90 LEU A CA 1
ATOM 678 C C . LEU A 1 90 ? -9.482 -7.187 14.237 1.00 87.31 90 LEU A C 1
ATOM 680 O O . LEU A 1 90 ? -10.684 -6.944 14.368 1.00 87.31 90 LEU A O 1
ATOM 684 N N . GLU A 1 91 ? -8.828 -8.065 14.993 1.00 83.69 91 GLU A N 1
ATOM 685 C CA . GLU A 1 91 ? -9.410 -8.752 16.147 1.00 83.69 91 GLU A CA 1
ATOM 686 C C . GLU A 1 91 ? -8.913 -8.095 17.440 1.00 83.69 91 GLU A C 1
ATOM 688 O O . GLU A 1 91 ? -7.739 -7.740 17.537 1.00 83.69 91 GLU A O 1
ATOM 693 N N . ASN A 1 92 ? -9.812 -7.952 18.418 1.00 61.94 92 ASN A N 1
ATOM 694 C CA . ASN A 1 92 ? -9.554 -7.464 19.779 1.00 61.94 92 ASN A CA 1
ATOM 695 C C . ASN A 1 92 ? -9.031 -6.013 19.870 1.00 61.94 92 ASN A C 1
ATOM 697 O O . ASN A 1 92 ? -7.839 -5.803 20.103 1.00 61.94 92 ASN A O 1
ATOM 701 N N . PHE A 1 93 ? -9.923 -5.017 19.754 1.00 57.72 93 PHE A N 1
ATOM 702 C CA . PHE A 1 93 ? -9.588 -3.590 19.927 1.00 57.72 93 PHE A CA 1
ATOM 703 C C . PHE A 1 93 ? -10.268 -2.912 21.116 1.00 57.72 93 PHE A C 1
ATOM 705 O O . PHE A 1 93 ? -11.386 -3.306 21.493 1.00 57.72 93 PHE A O 1
#

InterPro domains:
  IPR015867 Nitrogen regulatory protein PII/ATP phosphoribosyltransferase, C-terminal [G3DSA:3.30.70.120] (5-76)
  IPR036069 DUF34/NIF3 superfamily [SSF102705] (5-92)

Sequence (93 aa):
MAMASQEQRYKLIFTTPPQNLPTIKTAVFATGAGSYPGPGGYTEVCFTMPGVGQFRPGNSANPAVGEKGKLEEVGRSHPYEEPAYEVYKLENF

Radius of gyration: 17.72 Å; chains: 1; bounding box: 38×28×52 Å

Organism: NCBI:txid1157616

=== Feature glossary ===
Legend for the data blocks above and below:

— What the protein is —

Sequence gives the chain of amino acids in standard one-letter code (A=alanine, C=cysteine, …, Y=tyrosine), read N→C. It is the only feature that is directly encoded by the gene; all structural features are derived from the folded form of this sequence.

The annotation block draws on four external resources. InterPro: which protein families and domains the sequence belongs to. GO: standardized terms for what the protein does, what process it participates in, and where in the cell it acts. CATH: which structural fold it has in the CATH hierarchy. Organism: the species of origin.

— Where its atoms are —

Atomic coordinates in PDBx/mmCIF format — the same representation the Protein Data Bank distributes. Each line of the _atom_site loop places one backbone atom in Cartesian space (units: ångströms, origin: arbitrary).

Six rendered views show the 3D structure from the faces of a cube — i.e. along ±x, ±y, ±z. Rendering representation is drawn randomly per protein from cartoon (secondary-structure ribbons), sticks (backbone bonds), or molecular surface; coloring is either N→C rainbow (blue at the N-terminus t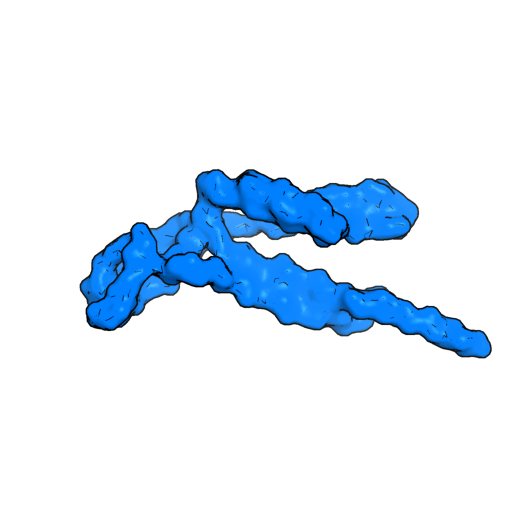hrough red at the C-terminus) or one color per chain.

— Local backbone conformation —

DSSP 8-state secondary structure assigns each residue one of H (α-helix), G (3₁₀-helix), I (π-helix), E (extended β-strand), B (isolated β-bridge), T (hydrogen-bonded turn), S (bend), or '-' (coil). The assignment is computed from backbone hydrogen-bond geometry via the Kabsch–Sander algorithm.

P-SEA three-state annotation labels each residue as helix, strand, or coil based purely on the geometry of the Cα trace. It serves as a fallback when the full backbone (and thus DSSP) is unavailable.

φ (phi) and ψ (psi) are the two rotatable backbone dihedrals per residue: φ is the C(i-1)–N–Cα–C torsion, ψ is the N–Cα–C–N(i+1) torsion, both in degrees on (−180°, 180°]. α-helical residues cluster near (−60°, −45°); β-strand residues near (−120°, +130°). A Ramachandran plot is simply a scatter of (φ, ψ) for every residue.

— Global shape and packing —

Radius of gyration (Rg) is the root-mean-square distance of Cα atoms from their centroid — a single number for overall size and compactness. A globular domain of N residues has Rg ≈ 2.2·N^0.38 Å; an extended or disordered chain has a much larger Rg. The Cα contact count is the number of residue pairs whose Cα atoms are within 8 Å and are more than four positions apart in sequence — a standard proxy for tertiary packing density. The bounding box is the smallest axis-aligned box enclosing all Cα atoms.

Accessible surface area quantifies burial. A residue with SASA near zero is packed into the hydro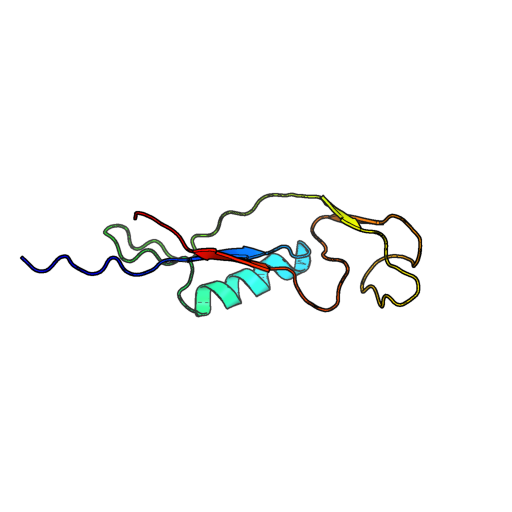phobic core; one with SASA >100 Å² sits on the surface. Computed here via the Shrake–Rupley numerical algorithm with a 1.4 Å probe.

The contact map is a binary N×N matrix image: pixel (i, j) is dark where Cα_i and Cα_j are within 8 Å and |i−j|>4. Because the |i−j|>4 filter removes local helical contacts, off-diagonal stripes parallel to the main diagonal indicate parallel β-sheets; stripes perpendicular to it indicate antiparallel β-sheets. The Ramachandran plot scatters every residue's (φ, ψ) pair against the sterically allowed regions. The PAE heatmap renders the predicted-aligned-error matrix.

— Structural neighborhood —

A 3Di character summarizes, for each residue, the relative orientation of the Cα frame of its nearest spatial neighbor. Because it encodes fold topology rather than chemistry, 3Di alignments detect remote structural similarity that sequence alignment misses.

Structural nearest neighbors (via Foldseek easy-search vs the PDB). Reported per hit: target PDB id, E-value, and alignment TM-score. A TM-score above ~0.5 is the conventional threshold for 'same fold'.

— Confidence and disorder —

For AlphaFold models, the B-factor field carries pLDDT — the model's own estimate of local accuracy on a 0–100 scale. Regions with pLDDT<50 should be treated as essentially unmodeled; they often correspond to intrinsically disordered segments.

B-factor (Debye–Waller factor) reflects atomic displacement in the crystal lattice. It is an experimental observable (units Å²), not a prediction; low values mean the atom is pinned down, high values mean it moves or is heterogeneous across the crystal.

Predicted Aligned Error (PAE) is an AlphaFold confidence matrix: entry (i, j) is the expected error in the position of residue j, in ångströms, when the prediction is superimposed on the true structure at residue i. Low PAE within a block of residues means that block is internally rigid and well-predicted; high PAE between two blocks means their relative placement is uncertain even if each block individually is confident.